Protein AF-A0A7V8WNQ9-F1 (afdb_monomer_lite)

Foldseek 3Di:
DDPVVLVVVLVVVLVVLVVLCVDPVSVVVLQVCCCVPPVDDDDSVRVSVVSVPDDPVNVVVVCCVPPVDDDDDDDDDDDDDPPPCVVNVD

Radius of gyration: 19.03 Å; chains: 1; bounding box: 35×30×47 Å

Structure (mmCIF, N/CA/C/O backbone):
data_AF-A0A7V8WNQ9-F1
#
_entry.id   AF-A0A7V8WNQ9-F1
#
loop_
_atom_site.group_PDB
_atom_site.id
_atom_site.type_symbol
_atom_site.label_atom_id
_atom_site.label_alt_id
_atom_site.label_comp_id
_atom_site.label_asym_id
_atom_site.label_entity_id
_atom_site.label_seq_id
_atom_site.pdbx_PDB_ins_code
_atom_site.Cartn_x
_atom_site.Cartn_y
_atom_site.Cartn_z
_atom_site.occupancy
_atom_site.B_iso_or_equiv
_atom_site.auth_seq_id
_atom_site.auth_comp_id
_atom_site.auth_asym_id
_atom_site.auth_atom_id
_atom_site.pdbx_PDB_model_num
ATOM 1 N N . VAL A 1 1 ? 13.968 -6.934 1.366 1.00 87.12 1 VAL A N 1
ATOM 2 C CA . VAL A 1 1 ? 13.135 -6.536 2.518 1.00 87.12 1 VAL A CA 1
ATOM 3 C C . VAL A 1 1 ? 13.727 -7.144 3.772 1.00 87.12 1 VAL A C 1
ATOM 5 O O . VAL A 1 1 ? 13.913 -8.356 3.828 1.00 87.12 1 VAL A O 1
ATOM 8 N N . THR A 1 2 ? 14.085 -6.294 4.722 1.00 96.06 2 THR A N 1
ATOM 9 C CA . THR A 1 2 ? 14.581 -6.632 6.060 1.00 96.06 2 THR A CA 1
ATOM 10 C C . THR A 1 2 ? 13.469 -6.465 7.093 1.00 96.06 2 THR A C 1
ATOM 12 O O . THR A 1 2 ? 12.493 -5.759 6.846 1.00 96.06 2 THR A O 1
ATOM 15 N N . GLU A 1 3 ? 13.627 -7.064 8.274 1.00 94.44 3 GLU A N 1
ATOM 16 C CA . GLU A 1 3 ? 12.651 -6.916 9.365 1.00 94.44 3 GLU A CA 1
ATOM 17 C C . GLU A 1 3 ? 12.470 -5.448 9.779 1.00 94.44 3 GLU A C 1
ATOM 19 O O . GLU A 1 3 ? 11.356 -4.956 9.927 1.00 94.44 3 GLU A O 1
ATOM 24 N N . ALA A 1 4 ? 13.572 -4.698 9.845 1.00 97.00 4 ALA A N 1
ATOM 25 C CA . ALA A 1 4 ? 13.531 -3.274 10.152 1.00 97.00 4 ALA A CA 1
ATOM 26 C C . ALA A 1 4 ? 12.783 -2.454 9.083 1.00 97.00 4 ALA A C 1
ATOM 28 O O . ALA A 1 4 ? 12.173 -1.438 9.406 1.00 97.00 4 ALA A O 1
ATOM 29 N N . GLU A 1 5 ? 12.840 -2.850 7.807 1.00 96.56 5 GLU A N 1
ATOM 30 C CA . GLU A 1 5 ? 12.045 -2.220 6.745 1.00 96.56 5 GLU A CA 1
ATOM 31 C C . GLU A 1 5 ? 10.555 -2.537 6.882 1.00 96.56 5 GLU A C 1
ATOM 33 O O . GLU A 1 5 ? 9.741 -1.632 6.701 1.00 96.56 5 GLU A O 1
ATOM 38 N N . LEU A 1 6 ? 10.201 -3.779 7.235 1.00 95.75 6 LEU A N 1
ATOM 39 C CA . LEU A 1 6 ? 8.812 -4.180 7.470 1.00 95.75 6 LEU A CA 1
ATOM 40 C C . LEU A 1 6 ? 8.198 -3.391 8.632 1.00 95.75 6 LEU A C 1
ATOM 42 O O . LEU A 1 6 ? 7.138 -2.789 8.467 1.00 95.75 6 LEU A O 1
ATOM 46 N N . GLU A 1 7 ? 8.891 -3.308 9.765 1.00 96.19 7 GLU A N 1
ATOM 47 C CA . GLU A 1 7 ? 8.403 -2.566 10.932 1.00 96.19 7 GLU A CA 1
ATOM 48 C C . GLU A 1 7 ? 8.260 -1.064 10.653 1.00 96.19 7 GLU A C 1
ATOM 50 O O . GLU A 1 7 ? 7.254 -0.446 11.013 1.00 96.19 7 GLU A O 1
ATOM 55 N N . ARG A 1 8 ? 9.204 -0.462 9.914 1.00 97.06 8 ARG A N 1
ATOM 56 C CA . ARG A 1 8 ? 9.057 0.934 9.468 1.00 97.06 8 ARG A CA 1
ATOM 57 C C . ARG A 1 8 ? 7.850 1.126 8.552 1.00 97.06 8 ARG A C 1
ATOM 59 O O . ARG A 1 8 ? 7.136 2.117 8.700 1.00 97.06 8 ARG A O 1
ATOM 66 N N . ALA A 1 9 ? 7.610 0.204 7.621 1.00 96.25 9 ALA A N 1
ATOM 67 C CA . ALA A 1 9 ? 6.467 0.276 6.716 1.00 96.25 9 ALA A CA 1
ATOM 68 C C . ALA A 1 9 ? 5.133 0.157 7.472 1.00 96.25 9 ALA A C 1
ATOM 70 O O . ALA A 1 9 ? 4.235 0.968 7.242 1.00 96.25 9 ALA A O 1
ATOM 71 N N . LYS A 1 10 ? 5.019 -0.780 8.425 1.00 95.69 10 LYS A N 1
ATOM 72 C CA . LYS A 1 10 ? 3.843 -0.904 9.306 1.00 95.69 10 LYS A CA 1
ATOM 73 C C . LYS A 1 10 ? 3.590 0.385 10.091 1.00 95.69 10 LYS A C 1
ATOM 75 O O . LYS A 1 10 ? 2.472 0.901 10.087 1.00 95.69 10 LYS A O 1
ATOM 80 N N . GLY A 1 11 ? 4.638 0.960 10.686 1.00 96.19 11 GLY A N 1
ATOM 81 C CA . GLY A 1 11 ? 4.554 2.236 11.401 1.00 96.19 11 GLY A CA 1
ATOM 82 C C . GLY A 1 11 ? 4.071 3.388 10.514 1.00 96.19 11 GLY A C 1
ATOM 83 O O . GLY A 1 11 ? 3.185 4.148 10.911 1.00 96.19 11 GLY A O 1
ATOM 84 N N . HIS A 1 12 ? 4.595 3.486 9.289 1.00 96.38 12 HIS A N 1
ATOM 85 C CA . HIS A 1 12 ? 4.160 4.483 8.310 1.00 96.38 12 HIS A CA 1
ATOM 86 C C . HIS A 1 12 ? 2.675 4.334 7.948 1.00 96.38 12 HIS A C 1
ATOM 88 O O . HIS A 1 12 ? 1.937 5.320 7.984 1.00 96.38 12 HIS A O 1
ATOM 94 N N . LEU A 1 13 ? 2.219 3.111 7.653 1.00 95.12 13 LEU A N 1
ATOM 95 C CA . LEU A 1 13 ? 0.821 2.830 7.309 1.00 95.12 13 LEU A CA 1
ATOM 96 C C . LEU A 1 13 ? -0.130 3.196 8.451 1.00 95.12 13 LEU A C 1
ATOM 98 O O . LEU A 1 13 ? -1.148 3.850 8.221 1.00 95.12 13 LEU A O 1
ATOM 102 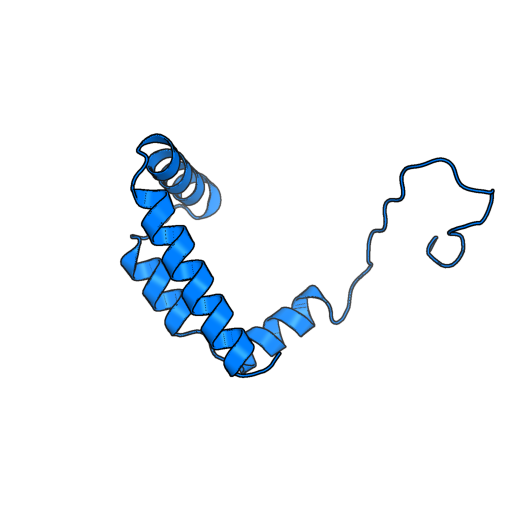N N . ARG A 1 14 ? 0.225 2.838 9.691 1.00 95.06 14 ARG A N 1
ATOM 103 C CA . ARG A 1 14 ? -0.550 3.202 10.882 1.00 95.06 14 ARG A CA 1
ATOM 104 C C . ARG A 1 14 ? -0.650 4.717 11.045 1.00 95.06 14 ARG A C 1
ATOM 106 O O . ARG A 1 14 ? -1.750 5.232 11.233 1.00 95.06 14 ARG A O 1
ATOM 113 N N . GLY A 1 15 ? 0.477 5.423 10.961 1.00 94.62 15 GLY A N 1
ATOM 114 C CA . GLY A 1 15 ? 0.514 6.879 11.093 1.00 94.62 15 GLY A CA 1
ATOM 115 C C . GLY A 1 15 ? -0.330 7.571 10.024 1.00 94.62 15 GLY A C 1
ATOM 116 O O . GLY A 1 15 ? -1.200 8.375 10.351 1.00 94.62 15 GLY A O 1
ATOM 117 N N . SER A 1 16 ? -0.136 7.198 8.757 1.00 93.06 16 SER A N 1
ATOM 118 C CA . SER A 1 16 ? -0.900 7.745 7.632 1.00 93.06 16 SER A CA 1
ATOM 119 C C . SER A 1 16 ? -2.406 7.514 7.793 1.00 93.06 16 SER A C 1
ATOM 121 O O . SER A 1 16 ? -3.193 8.447 7.629 1.00 93.06 16 SER A O 1
ATOM 123 N N . LEU A 1 17 ? -2.816 6.302 8.187 1.00 92.38 17 LEU A N 1
ATOM 124 C CA . LEU A 1 17 ? -4.228 5.967 8.345 1.00 92.38 17 LEU A CA 1
ATOM 125 C C . LEU A 1 17 ? -4.897 6.771 9.465 1.00 92.38 17 LEU A C 1
ATOM 127 O O . LEU A 1 17 ? -6.006 7.266 9.269 1.00 92.38 17 LEU A O 1
ATOM 131 N N . VAL A 1 18 ? -4.235 6.916 10.616 1.00 92.88 18 VAL A N 1
ATOM 132 C CA . VAL A 1 18 ? -4.775 7.683 11.749 1.00 92.88 18 VAL A CA 1
ATOM 133 C C . VAL A 1 18 ? -4.882 9.166 11.400 1.00 92.88 18 VAL A C 1
ATOM 135 O O . VAL A 1 18 ? -5.949 9.742 11.584 1.00 92.88 18 VAL A O 1
ATOM 138 N N . LEU A 1 19 ? -3.832 9.760 10.827 1.00 92.19 19 LEU A N 1
ATOM 139 C CA . LEU A 1 19 ? -3.832 11.177 10.442 1.00 92.19 19 LEU A CA 1
ATOM 140 C C . LEU A 1 19 ? -4.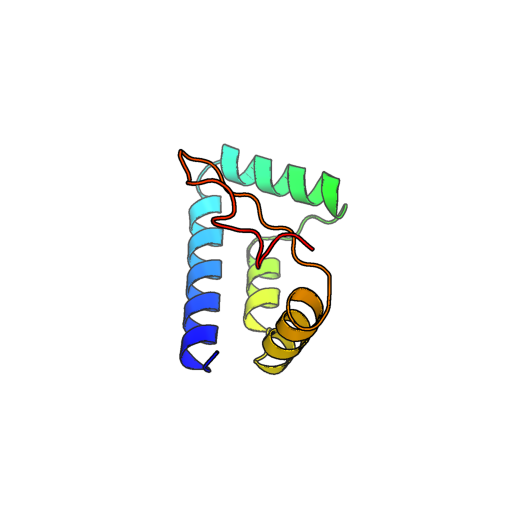892 11.478 9.371 1.00 92.19 19 LEU A C 1
ATOM 142 O O . LEU A 1 19 ? -5.609 12.470 9.456 1.00 92.19 19 LEU A O 1
ATOM 146 N N . SER A 1 20 ? -5.075 10.582 8.394 1.00 88.25 20 SER A N 1
ATOM 147 C CA . SER A 1 20 ? -6.124 10.735 7.372 1.00 88.25 20 SER A CA 1
ATOM 148 C C . SER A 1 20 ? -7.548 10.690 7.939 1.00 88.25 20 SER A C 1
ATOM 150 O O . SER A 1 20 ? -8.498 11.099 7.271 1.00 88.25 20 SER A O 1
ATOM 152 N N . ALA A 1 21 ? -7.721 10.181 9.162 1.00 89.06 21 ALA A N 1
ATOM 153 C CA . ALA A 1 21 ? -9.017 10.082 9.813 1.00 89.06 21 ALA A CA 1
ATOM 154 C C . ALA A 1 21 ? -9.429 11.367 10.555 1.00 89.06 21 ALA A C 1
ATOM 156 O O . ALA A 1 21 ? -10.501 11.371 11.154 1.00 89.06 21 ALA A O 1
ATOM 157 N N . GLU A 1 22 ? -8.634 12.438 10.520 1.00 91.06 22 GLU A N 1
ATOM 158 C CA . GLU A 1 22 ? -8.974 13.729 11.138 1.00 91.06 22 GLU A CA 1
ATOM 159 C C . GLU A 1 22 ? -9.887 14.579 10.243 1.00 91.06 22 GLU A C 1
ATOM 161 O O . GLU A 1 22 ? -10.794 15.255 10.728 1.00 91.06 22 GLU A O 1
ATOM 166 N N . ASP A 1 23 ? -9.700 14.491 8.924 1.00 93.00 23 ASP A N 1
ATOM 167 C CA . ASP A 1 23 ? -10.501 15.211 7.938 1.00 93.00 23 ASP A CA 1
ATOM 168 C C . ASP A 1 23 ? -11.779 14.439 7.559 1.00 93.00 23 ASP A C 1
ATOM 170 O O . ASP A 1 23 ? -11.750 13.269 7.164 1.00 93.00 23 ASP A O 1
ATOM 174 N N . ALA A 1 24 ? -12.933 15.105 7.633 1.00 92.88 24 ALA A N 1
ATOM 175 C CA . ALA A 1 24 ? -14.230 14.497 7.340 1.00 92.88 24 ALA A CA 1
ATOM 176 C C . ALA A 1 24 ? -14.357 14.034 5.877 1.00 92.88 24 ALA A C 1
ATOM 178 O O . ALA A 1 24 ? -14.965 12.990 5.619 1.00 92.88 24 ALA A O 1
ATOM 179 N N . GLY A 1 25 ? -13.759 14.765 4.930 1.00 95.31 25 GLY A N 1
ATOM 180 C CA . GLY A 1 25 ? -13.754 14.390 3.515 1.00 95.31 25 GLY A CA 1
ATOM 181 C C . GLY A 1 25 ? -12.977 13.095 3.272 1.00 95.31 25 GLY A C 1
ATOM 182 O O . GLY A 1 25 ? -13.487 12.159 2.652 1.00 95.31 25 GLY A O 1
ATOM 183 N N . SER A 1 26 ? -11.780 13.003 3.842 1.00 93.12 26 SER A N 1
ATOM 184 C CA . SER A 1 26 ? -10.903 11.829 3.796 1.00 93.12 26 SER A CA 1
ATOM 185 C C . SER A 1 26 ? -11.558 10.604 4.436 1.00 93.12 26 SER A C 1
ATOM 187 O O . SER A 1 26 ? -11.549 9.510 3.860 1.00 93.12 26 SER A O 1
ATOM 189 N N . ARG A 1 27 ? -12.234 10.787 5.579 1.00 93.19 27 ARG A N 1
ATOM 190 C CA . ARG A 1 27 ? -13.035 9.729 6.213 1.00 93.19 27 ARG A CA 1
ATOM 191 C C . ARG A 1 27 ? -14.147 9.229 5.293 1.00 93.19 27 ARG A C 1
ATOM 193 O O . ARG A 1 27 ? -14.252 8.021 5.094 1.00 93.19 2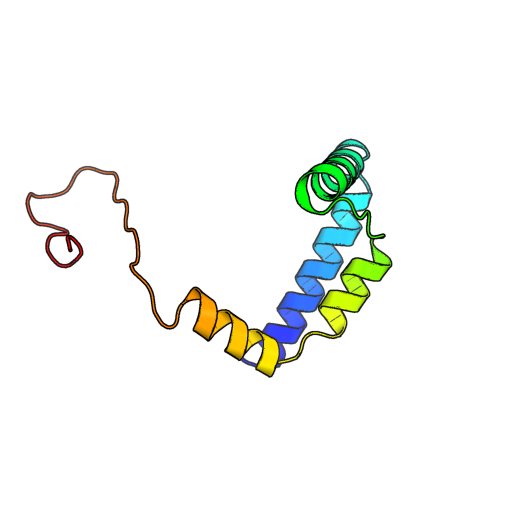7 ARG A O 1
ATOM 200 N N . MET A 1 28 ? -14.951 10.129 4.726 1.00 94.94 28 MET A N 1
ATOM 201 C CA . MET A 1 28 ? -16.060 9.760 3.839 1.00 94.94 28 MET A CA 1
ATOM 202 C C . MET A 1 28 ? -15.580 9.065 2.567 1.00 94.94 28 MET A C 1
ATOM 204 O O . MET A 1 28 ? -16.165 8.058 2.170 1.00 94.94 28 MET A O 1
ATOM 208 N N . ASN A 1 29 ? -14.488 9.542 1.961 1.00 95.06 29 ASN A N 1
ATOM 209 C CA . ASN A 1 29 ? -13.899 8.907 0.783 1.00 95.06 29 ASN A CA 1
ATOM 210 C C . ASN A 1 29 ? -13.507 7.454 1.078 1.00 95.06 29 ASN A C 1
ATOM 212 O O . ASN A 1 29 ? -13.834 6.551 0.309 1.00 95.06 29 ASN A O 1
ATOM 216 N N . ARG A 1 30 ? -12.874 7.215 2.231 1.00 93.25 30 ARG A N 1
ATOM 217 C CA . ARG A 1 30 ? -12.494 5.870 2.667 1.00 93.25 30 ARG A CA 1
ATOM 218 C C . ARG A 1 30 ? -13.708 4.963 2.881 1.00 93.25 30 ARG A C 1
ATOM 220 O O . ARG A 1 30 ? -13.688 3.837 2.393 1.00 93.25 30 ARG A O 1
ATOM 227 N N . LEU A 1 31 ? -14.747 5.436 3.573 1.00 94.75 31 LEU A N 1
ATOM 228 C CA . LEU A 1 31 ? -15.976 4.662 3.801 1.00 94.75 31 LEU A CA 1
ATOM 229 C C . LEU A 1 31 ? -16.665 4.304 2.478 1.00 94.75 31 LEU A C 1
ATOM 231 O O . LEU A 1 31 ? -17.011 3.147 2.255 1.00 94.75 31 LEU A O 1
ATOM 235 N N . ALA A 1 32 ? -16.800 5.280 1.577 1.00 96.81 32 ALA A N 1
ATOM 236 C CA . ALA A 1 32 ? -17.402 5.074 0.266 1.00 96.81 32 ALA A CA 1
ATOM 237 C C . ALA A 1 32 ? -16.608 4.064 -0.573 1.00 96.81 32 ALA A C 1
ATOM 239 O O . ALA A 1 32 ? -17.196 3.151 -1.145 1.00 96.81 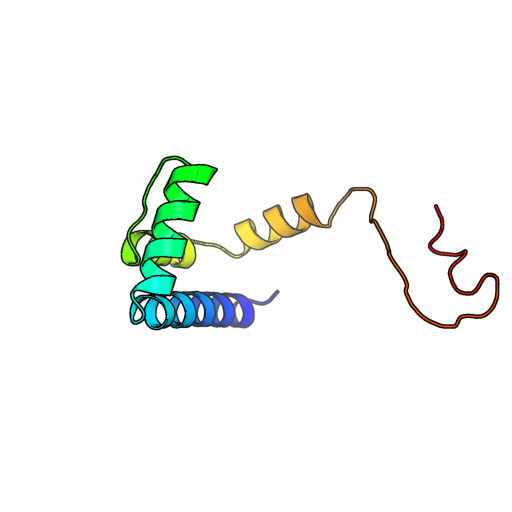32 ALA A O 1
ATOM 240 N N . ARG A 1 33 ? -15.272 4.179 -0.616 1.00 95.50 33 ARG A N 1
ATOM 241 C CA . ARG A 1 33 ? -14.419 3.218 -1.333 1.00 95.50 33 ARG A CA 1
ATOM 242 C C . ARG A 1 33 ? -14.604 1.803 -0.812 1.00 95.50 33 ARG A C 1
ATOM 244 O O . ARG A 1 33 ? -14.846 0.917 -1.615 1.00 95.50 33 ARG A O 1
ATOM 251 N N . GLN A 1 34 ? -14.543 1.610 0.504 1.00 96.12 34 GLN A N 1
ATOM 252 C CA . GLN A 1 34 ? -14.729 0.293 1.115 1.00 96.12 34 GLN A CA 1
ATOM 253 C C . GLN A 1 34 ? -16.102 -0.302 0.770 1.00 96.12 34 GLN A C 1
ATOM 255 O O . GLN A 1 34 ? -16.187 -1.425 0.277 1.00 96.12 34 GLN A O 1
ATOM 260 N N . GLN A 1 35 ? -17.170 0.491 0.887 1.00 96.69 35 GLN A N 1
ATOM 261 C CA . GLN A 1 35 ? -18.510 0.046 0.504 1.00 96.69 35 GLN A CA 1
ATOM 262 C C . GLN A 1 35 ? -18.608 -0.351 -0.978 1.00 96.69 35 GLN A C 1
ATOM 264 O O . GLN A 1 35 ? -19.284 -1.324 -1.303 1.00 96.69 35 GLN A O 1
ATOM 269 N N . LEU A 1 36 ? -17.956 0.394 -1.874 1.00 97.75 36 LEU A N 1
ATOM 270 C CA . LEU A 1 36 ? -18.034 0.162 -3.319 1.00 97.75 36 LEU A CA 1
ATOM 271 C C . LEU A 1 36 ? -17.133 -0.978 -3.807 1.00 97.75 36 LEU A C 1
ATOM 273 O O . LEU A 1 36 ? -17.481 -1.630 -4.786 1.00 97.75 36 LEU A O 1
ATOM 277 N N . THR A 1 37 ? -15.981 -1.214 -3.173 1.00 96.81 37 THR A N 1
ATOM 278 C CA . THR A 1 37 ? -15.010 -2.212 -3.649 1.00 96.81 37 THR A CA 1
ATOM 279 C C . THR A 1 37 ? -15.128 -3.556 -2.947 1.00 96.81 37 THR A C 1
ATOM 281 O O . THR A 1 37 ? -14.922 -4.581 -3.587 1.00 96.81 37 THR A O 1
ATOM 284 N N . THR A 1 38 ? -15.411 -3.567 -1.642 1.00 94.56 38 THR A N 1
ATOM 285 C CA . THR A 1 38 ? -15.454 -4.800 -0.835 1.00 94.56 38 THR A CA 1
ATOM 286 C C . THR A 1 38 ? -16.826 -5.064 -0.224 1.00 94.56 38 THR A C 1
ATOM 288 O O . THR A 1 38 ? -17.117 -6.204 0.119 1.00 94.56 38 THR A O 1
ATOM 291 N N . GLY A 1 39 ? -17.670 -4.035 -0.083 1.00 95.44 39 GLY A N 1
ATOM 292 C CA . GLY A 1 39 ? -18.964 -4.137 0.601 1.00 95.44 39 GLY A CA 1
ATOM 293 C C . GLY A 1 39 ? -18.855 -4.256 2.125 1.00 95.44 39 GLY A C 1
ATOM 294 O O . GLY A 1 39 ? -19.872 -4.381 2.800 1.00 95.44 39 GLY A O 1
ATOM 295 N N . GLU A 1 40 ? -17.638 -4.193 2.666 1.00 95.44 40 GLU A N 1
ATOM 296 C CA . GLU A 1 40 ? -17.329 -4.300 4.091 1.00 95.44 40 GLU A CA 1
ATOM 297 C C . GLU A 1 40 ? -16.634 -3.019 4.546 1.00 95.44 40 GLU A C 1
ATOM 299 O O . GLU A 1 4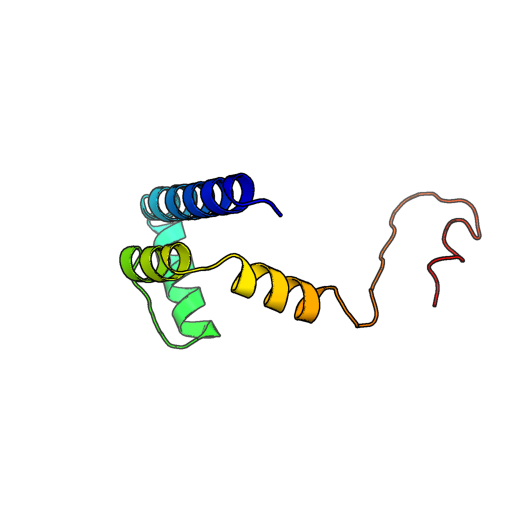0 ? -15.646 -2.603 3.939 1.00 95.44 40 GLU A O 1
ATOM 304 N N . ILE A 1 41 ? -17.136 -2.411 5.623 1.00 95.94 41 ILE A N 1
ATOM 305 C CA . ILE A 1 41 ? -16.545 -1.216 6.227 1.00 95.94 41 ILE A CA 1
ATOM 306 C C . ILE A 1 41 ? -15.761 -1.622 7.473 1.00 95.94 41 ILE A C 1
ATOM 308 O O . ILE A 1 41 ? -16.342 -1.933 8.509 1.00 95.94 41 ILE A O 1
ATOM 312 N N . LEU A 1 42 ? -14.439 -1.545 7.377 1.00 94.94 42 LEU A N 1
ATOM 313 C CA . LEU A 1 42 ? -13.504 -1.742 8.472 1.00 94.94 42 LEU A CA 1
ATOM 314 C C . LEU A 1 42 ? -13.211 -0.420 9.189 1.00 94.94 42 LEU A C 1
ATOM 316 O O . LEU A 1 42 ? -12.918 0.621 8.580 1.00 94.94 42 LEU A O 1
ATOM 320 N N . SER A 1 43 ? -13.214 -0.479 10.514 1.00 93.75 43 SER A N 1
ATOM 321 C CA . SER A 1 43 ? -12.718 0.585 11.376 1.00 93.75 43 SER A CA 1
ATOM 322 C C . SER A 1 43 ? -11.211 0.802 11.193 1.00 93.75 43 SER A C 1
ATOM 324 O O . SER A 1 43 ? -10.473 -0.048 10.695 1.00 93.75 43 SER A O 1
ATOM 326 N N . VAL A 1 44 ? -10.720 1.968 11.632 1.00 93.38 44 VAL A N 1
ATOM 327 C CA . VAL A 1 44 ? -9.273 2.262 11.650 1.00 93.38 44 VAL A CA 1
ATOM 328 C C . VAL A 1 44 ? -8.509 1.184 12.422 1.00 93.38 44 VAL A C 1
ATOM 330 O O . VAL A 1 44 ? -7.484 0.708 11.945 1.00 93.38 44 VAL A O 1
ATOM 333 N N . SER A 1 45 ? -9.025 0.779 13.584 1.00 94.38 45 SER A N 1
ATOM 334 C CA . SER A 1 45 ? -8.381 -0.205 14.453 1.00 94.38 45 SER A CA 1
ATOM 335 C C . SER A 1 45 ? -8.282 -1.577 13.793 1.00 94.38 45 SER A C 1
ATOM 337 O O . SER A 1 45 ? -7.215 -2.177 13.825 1.00 94.38 45 SER A O 1
ATOM 339 N N . GLU A 1 46 ? -9.344 -2.050 13.137 1.00 95.94 46 GLU A N 1
ATOM 340 C CA . GLU A 1 46 ? -9.330 -3.344 12.437 1.00 95.94 46 GLU A CA 1
ATOM 341 C C . GLU A 1 46 ? -8.313 -3.372 11.295 1.00 95.94 46 GLU A C 1
ATOM 343 O O . GLU A 1 46 ? -7.604 -4.363 11.115 1.00 95.94 46 GLU A O 1
ATOM 348 N N . ILE A 1 47 ? -8.202 -2.274 10.542 1.00 94.69 47 ILE A N 1
ATOM 349 C CA . ILE A 1 47 ? -7.194 -2.149 9.485 1.00 94.69 47 ILE A CA 1
ATOM 350 C C . ILE A 1 47 ? -5.781 -2.184 10.088 1.00 94.69 47 ILE A C 1
ATOM 352 O O . ILE A 1 47 ? -4.920 -2.890 9.567 1.00 94.69 47 ILE A O 1
ATOM 356 N N . ILE A 1 48 ? -5.540 -1.472 11.196 1.00 95.25 48 ILE A N 1
ATOM 357 C CA . ILE A 1 48 ? -4.240 -1.487 11.889 1.00 95.25 48 ILE A CA 1
ATOM 358 C C . ILE A 1 48 ? -3.898 -2.902 12.362 1.00 95.25 48 ILE A C 1
ATOM 360 O O . ILE A 1 48 ? -2.811 -3.385 12.066 1.00 95.25 48 ILE A O 1
ATOM 364 N N . THR A 1 49 ? -4.830 -3.604 13.010 1.00 96.69 49 THR A N 1
ATOM 365 C CA . THR A 1 49 ? -4.613 -4.985 13.466 1.00 96.69 49 THR A CA 1
ATOM 366 C C . THR A 1 49 ? -4.261 -5.921 12.310 1.00 96.69 49 THR A C 1
ATOM 368 O O . THR A 1 49 ? -3.378 -6.766 12.452 1.00 96.69 49 THR A O 1
ATOM 371 N N . LYS A 1 50 ? -4.902 -5.755 11.146 1.00 95.44 50 LYS A N 1
ATOM 372 C CA . LYS A 1 50 ? -4.565 -6.524 9.940 1.00 95.44 50 LYS A CA 1
ATOM 373 C C . LYS A 1 50 ? -3.139 -6.238 9.455 1.00 95.44 50 LYS A C 1
ATOM 375 O O . LYS A 1 50 ? -2.460 -7.178 9.057 1.00 95.44 50 LYS A O 1
ATOM 380 N N . PHE A 1 51 ? -2.673 -4.986 9.497 1.00 94.56 51 PHE A N 1
ATOM 381 C CA . PHE A 1 51 ? -1.291 -4.648 9.132 1.00 94.56 51 PHE A CA 1
ATOM 382 C C . PHE A 1 51 ? -0.264 -5.171 10.140 1.00 94.56 51 PHE A C 1
ATOM 384 O O . PHE A 1 51 ? 0.773 -5.695 9.732 1.00 94.56 51 PHE A O 1
ATOM 391 N N . ASP A 1 52 ? -0.552 -5.067 11.437 1.00 94.75 52 ASP A N 1
ATOM 392 C CA . ASP A 1 52 ? 0.354 -5.520 12.497 1.00 94.75 52 ASP A CA 1
ATOM 393 C C . ASP A 1 52 ? 0.597 -7.035 12.419 1.00 94.75 52 ASP A C 1
ATOM 395 O O . ASP A 1 52 ? 1.723 -7.493 12.629 1.00 94.75 52 ASP A O 1
ATOM 399 N N . ALA A 1 53 ? -0.429 -7.797 12.025 1.00 96.62 53 ALA A N 1
ATOM 400 C CA . ALA A 1 53 ? -0.370 -9.247 11.851 1.00 96.62 53 ALA A CA 1
ATOM 401 C C . ALA A 1 53 ? 0.456 -9.717 10.637 1.00 96.62 53 ALA A C 1
ATOM 403 O O . ALA A 1 53 ? 0.721 -10.914 10.523 1.00 96.62 53 ALA A O 1
ATOM 404 N N . LEU A 1 54 ? 0.860 -8.819 9.727 1.00 96.25 54 LEU A N 1
ATOM 405 C CA . LEU A 1 54 ? 1.627 -9.202 8.539 1.00 96.25 54 LEU A CA 1
ATOM 406 C C . LEU A 1 54 ? 3.022 -9.708 8.906 1.00 96.25 54 LEU A C 1
ATOM 408 O O . LEU A 1 54 ? 3.753 -9.080 9.679 1.00 96.25 54 LEU A O 1
ATOM 412 N N . THR A 1 55 ? 3.419 -10.807 8.273 1.00 96.69 55 THR A N 1
ATOM 413 C CA . THR A 1 55 ? 4.730 -11.431 8.460 1.00 96.69 55 THR A CA 1
ATOM 414 C C . THR A 1 55 ? 5.647 -11.191 7.264 1.00 96.69 55 THR A C 1
ATOM 416 O O . THR A 1 55 ? 5.199 -10.857 6.167 1.00 96.69 55 THR A O 1
ATOM 419 N N . MET A 1 56 ? 6.952 -11.418 7.437 1.00 96.81 56 MET A N 1
ATOM 420 C CA . MET A 1 56 ? 7.902 -11.359 6.322 1.00 96.81 56 MET A CA 1
ATOM 421 C C . MET A 1 56 ? 7.568 -12.367 5.209 1.00 96.81 56 MET A C 1
ATOM 423 O O . MET A 1 56 ? 7.810 -12.094 4.032 1.00 96.81 56 MET A O 1
ATOM 427 N N . ASP A 1 57 ? 6.992 -13.517 5.558 1.00 97.25 57 ASP A N 1
ATOM 428 C CA . ASP A 1 57 ? 6.609 -14.533 4.579 1.00 97.25 57 ASP A CA 1
ATOM 429 C C . ASP A 1 57 ? 5.407 -14.094 3.740 1.00 97.25 57 ASP A C 1
ATOM 431 O O . ASP A 1 57 ? 5.400 -14.332 2.531 1.00 97.25 57 ASP A O 1
ATOM 435 N N . ASP A 1 58 ? 4.458 -13.352 4.322 1.00 96.81 58 ASP A N 1
ATOM 436 C CA . ASP A 1 58 ? 3.381 -12.709 3.559 1.00 96.81 58 ASP A CA 1
ATOM 437 C C . ASP A 1 58 ? 3.935 -11.741 2.517 1.00 96.81 58 ASP A C 1
ATOM 439 O O . ASP A 1 58 ? 3.513 -11.766 1.358 1.00 96.81 58 ASP A O 1
ATOM 443 N N . ILE A 1 59 ? 4.922 -10.927 2.906 1.00 95.75 59 ILE A N 1
ATOM 444 C CA . ILE A 1 59 ? 5.559 -9.971 1.997 1.00 95.75 59 ILE A CA 1
ATOM 445 C C . ILE A 1 59 ? 6.272 -10.699 0.860 1.00 95.75 59 ILE A C 1
ATOM 447 O O . ILE A 1 59 ? 6.100 -10.337 -0.303 1.00 95.75 59 ILE A O 1
ATOM 451 N N . ARG A 1 60 ? 7.052 -11.743 1.167 1.00 94.94 60 ARG A N 1
ATOM 452 C CA . ARG A 1 60 ? 7.761 -12.533 0.147 1.00 94.94 60 ARG A CA 1
ATOM 453 C C . ARG A 1 60 ? 6.796 -13.218 -0.813 1.00 94.94 60 ARG A C 1
ATOM 455 O O . ARG A 1 60 ? 7.047 -13.213 -2.017 1.00 94.94 60 ARG A O 1
ATOM 462 N N . ARG A 1 61 ? 5.707 -13.785 -0.291 1.00 95.69 61 ARG A N 1
ATOM 463 C CA . ARG A 1 61 ? 4.668 -14.442 -1.089 1.00 95.69 61 ARG A CA 1
ATOM 464 C C . ARG A 1 61 ? 4.036 -13.456 -2.066 1.00 95.69 61 ARG A C 1
ATOM 466 O O . ARG A 1 61 ? 4.101 -13.684 -3.266 1.00 95.69 61 ARG A O 1
ATOM 473 N N . VAL A 1 62 ? 3.527 -12.325 -1.575 1.00 95.00 62 VAL A N 1
ATOM 474 C CA . VAL A 1 62 ? 2.894 -11.310 -2.433 1.00 95.00 62 VAL A CA 1
ATOM 475 C C . VAL A 1 62 ? 3.894 -10.707 -3.420 1.00 95.00 62 VAL A C 1
ATOM 477 O O . VAL A 1 62 ? 3.557 -10.513 -4.582 1.00 95.00 62 VAL A O 1
ATOM 480 N N . ALA A 1 63 ? 5.138 -10.453 -3.005 1.00 94.12 63 ALA A N 1
ATOM 481 C CA . ALA A 1 63 ? 6.172 -9.960 -3.913 1.00 94.12 63 ALA A CA 1
ATOM 482 C C . ALA A 1 63 ? 6.433 -10.943 -5.062 1.00 94.12 63 ALA A C 1
ATOM 484 O O . ALA A 1 63 ? 6.569 -10.519 -6.205 1.00 94.12 63 ALA A O 1
ATOM 485 N N . LYS A 1 64 ? 6.458 -12.251 -4.787 1.00 93.50 64 LYS A N 1
ATOM 486 C CA . LYS A 1 64 ? 6.574 -13.273 -5.830 1.00 93.50 64 LYS A CA 1
ATOM 487 C C . LYS A 1 64 ? 5.338 -13.312 -6.732 1.00 93.50 64 LYS A C 1
ATOM 489 O O . LYS A 1 64 ? 5.501 -13.412 -7.940 1.00 93.50 64 LYS A O 1
ATOM 494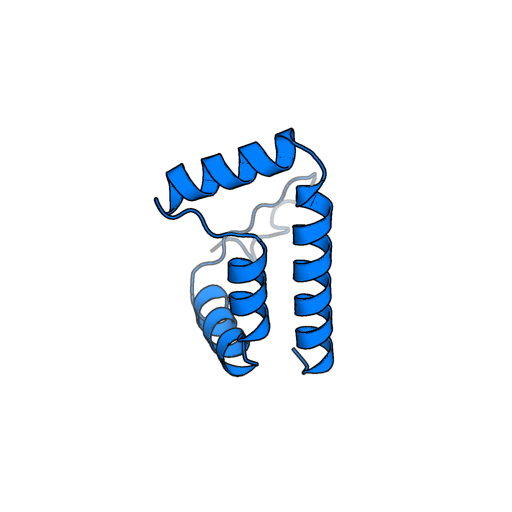 N N . ASP A 1 65 ? 4.138 -13.198 -6.175 1.00 91.94 65 ASP A N 1
ATOM 495 C CA . ASP A 1 65 ? 2.894 -13.246 -6.955 1.00 91.94 65 ASP A CA 1
ATOM 496 C C . ASP A 1 65 ? 2.751 -12.026 -7.883 1.00 91.94 65 ASP A C 1
ATOM 498 O O . ASP A 1 65 ? 2.313 -12.157 -9.022 1.00 91.94 65 ASP A O 1
ATOM 502 N N . VAL A 1 66 ? 3.151 -10.840 -7.413 1.00 91.50 66 VAL A N 1
ATOM 503 C CA . VAL A 1 66 ? 3.016 -9.574 -8.153 1.00 91.50 66 VAL A CA 1
ATOM 504 C C . VAL A 1 66 ? 4.199 -9.318 -9.091 1.00 91.50 66 VAL A C 1
ATOM 506 O O . VAL A 1 66 ? 4.007 -8.766 -10.171 1.00 91.50 66 VAL A O 1
ATOM 509 N N . LEU A 1 67 ? 5.423 -9.688 -8.693 1.00 90.88 67 LEU A N 1
ATOM 510 C CA . LEU A 1 67 ? 6.660 -9.345 -9.416 1.00 90.88 67 LEU A CA 1
ATOM 511 C C . LEU A 1 67 ? 7.401 -10.557 -9.997 1.00 90.88 67 LEU A C 1
ATOM 513 O O . LEU A 1 67 ? 8.309 -10.384 -10.803 1.00 90.88 67 LEU A O 1
ATOM 517 N N . GLY A 1 68 ? 7.094 -11.775 -9.552 1.00 82.62 68 GLY A N 1
ATOM 518 C CA . GLY A 1 68 ? 7.911 -12.959 -9.833 1.00 82.62 68 GLY A CA 1
ATOM 519 C C . GLY A 1 68 ? 7.671 -13.593 -11.200 1.00 82.62 68 GLY A C 1
ATOM 520 O O . GLY A 1 68 ? 8.541 -14.313 -11.686 1.00 82.62 68 GLY A O 1
ATOM 521 N N . SER A 1 69 ? 6.521 -13.343 -11.827 1.00 74.88 69 SER A N 1
ATOM 522 C CA . SER A 1 69 ? 6.194 -13.903 -13.141 1.00 74.88 69 SER A CA 1
ATOM 523 C C . SER A 1 69 ? 4.962 -13.229 -13.744 1.00 74.88 69 SER A C 1
ATOM 525 O O . SER A 1 69 ? 3.866 -13.355 -13.206 1.00 74.88 69 SER A O 1
ATOM 527 N N . GLY A 1 70 ? 5.135 -12.547 -14.876 1.00 76.94 70 GLY A N 1
ATOM 528 C CA . GLY A 1 70 ? 4.062 -11.912 -15.640 1.00 76.94 70 GLY A CA 1
ATOM 529 C C . GLY A 1 70 ? 4.622 -10.940 -16.685 1.00 76.94 70 GLY A C 1
ATOM 530 O O . GLY A 1 70 ? 5.783 -10.539 -16.572 1.00 76.94 70 GLY A O 1
ATOM 531 N N . PRO A 1 71 ? 3.848 -10.576 -17.721 1.00 80.00 71 PRO A N 1
ATOM 532 C CA . PRO A 1 71 ? 4.253 -9.525 -18.644 1.00 80.00 71 PRO A CA 1
ATOM 533 C C . PRO A 1 71 ? 4.312 -8.184 -17.904 1.00 80.00 71 PRO A C 1
ATOM 535 O O . PRO A 1 71 ? 3.392 -7.829 -17.167 1.00 80.00 71 PRO A O 1
ATOM 538 N N . PHE A 1 72 ? 5.385 -7.428 -18.121 1.00 83.62 72 PHE A N 1
ATOM 539 C CA . PHE A 1 72 ? 5.510 -6.065 -17.616 1.00 83.62 72 PHE A CA 1
ATOM 540 C C . PHE A 1 72 ? 5.152 -5.081 -18.727 1.00 83.62 72 PHE A C 1
ATOM 542 O O . PHE A 1 72 ? 5.660 -5.183 -19.840 1.00 83.62 72 PHE A O 1
ATOM 549 N N . GLY A 1 73 ? 4.280 -4.121 -18.420 1.00 84.56 73 GLY A N 1
ATOM 550 C CA . GLY A 1 73 ? 4.023 -2.979 -19.292 1.00 84.56 73 GLY A CA 1
ATOM 551 C C . GLY A 1 73 ? 5.004 -1.854 -18.982 1.00 84.56 73 GLY A C 1
ATOM 552 O O . GLY A 1 73 ? 5.176 -1.492 -17.818 1.00 84.56 73 GLY A O 1
ATOM 553 N N . ILE A 1 74 ? 5.633 -1.291 -20.011 1.00 85.81 74 ILE A N 1
ATOM 554 C CA . ILE A 1 74 ? 6.507 -0.122 -19.886 1.00 85.81 74 ILE A CA 1
ATOM 555 C C . ILE A 1 74 ? 5.957 0.978 -20.792 1.00 85.81 74 ILE A C 1
ATOM 557 O O . ILE A 1 74 ? 5.721 0.751 -21.974 1.00 85.81 74 ILE A O 1
ATOM 561 N N . THR A 1 75 ? 5.775 2.175 -20.232 1.00 88.00 75 THR A N 1
ATOM 562 C CA . THR A 1 75 ? 5.390 3.380 -20.978 1.00 88.00 75 THR A CA 1
ATOM 563 C C . THR A 1 75 ? 6.480 4.423 -20.810 1.00 88.00 75 THR A C 1
ATOM 565 O O . THR A 1 75 ? 6.868 4.740 -19.686 1.00 88.00 75 THR A O 1
ATOM 568 N N . VAL A 1 76 ? 6.957 4.976 -21.923 1.00 88.19 76 VAL A N 1
ATOM 569 C CA . VAL A 1 76 ? 8.012 5.992 -21.946 1.00 88.19 76 VAL A CA 1
ATOM 570 C C . VAL A 1 76 ? 7.478 7.242 -22.647 1.00 88.19 76 VAL A C 1
ATOM 572 O O . VAL A 1 76 ? 6.844 7.136 -23.693 1.00 88.19 76 VAL A O 1
ATOM 575 N N . ILE A 1 77 ? 7.698 8.427 -22.065 1.00 90.19 77 ILE A N 1
ATOM 576 C CA . ILE A 1 77 ? 7.216 9.712 -22.597 1.00 90.19 77 ILE A CA 1
ATOM 577 C C . ILE A 1 77 ? 8.363 10.723 -22.581 1.00 90.19 77 ILE A C 1
ATOM 579 O O . ILE A 1 77 ? 8.968 10.954 -21.536 1.00 90.19 77 ILE A O 1
ATOM 583 N N . GLY A 1 78 ? 8.647 11.333 -23.729 1.00 86.62 78 GLY A N 1
ATOM 584 C CA . GLY A 1 78 ? 9.723 12.308 -23.895 1.00 86.62 78 GLY A CA 1
ATOM 585 C C . GLY A 1 78 ? 10.280 12.317 -25.320 1.00 86.62 78 GLY A C 1
ATOM 586 O O . GLY A 1 78 ? 9.858 11.504 -26.145 1.00 86.62 78 GLY A O 1
ATOM 587 N N . PRO A 1 79 ? 11.204 13.240 -25.629 1.00 90.62 79 PRO A N 1
ATOM 588 C CA . PRO A 1 79 ? 12.015 13.140 -26.830 1.00 90.62 79 PRO A CA 1
ATOM 589 C C . PRO A 1 79 ? 13.067 12.044 -26.627 1.00 90.62 79 PRO A C 1
ATOM 591 O O . PRO A 1 79 ? 13.848 12.096 -25.677 1.00 90.62 79 PRO A O 1
ATOM 594 N N . PHE A 1 80 ? 13.086 11.062 -27.521 1.00 90.06 80 PHE A N 1
ATOM 595 C CA . PHE A 1 80 ? 14.067 9.983 -27.526 1.00 90.06 80 PHE A CA 1
ATOM 596 C C . PHE A 1 80 ? 14.525 9.722 -28.950 1.00 90.06 80 PHE A C 1
ATOM 598 O O . PHE A 1 80 ? 13.774 9.957 -29.898 1.00 90.06 80 PHE A O 1
ATOM 605 N N . ASP A 1 81 ? 15.741 9.209 -29.075 1.00 91.31 81 ASP A N 1
ATOM 606 C CA . ASP A 1 81 ? 16.229 8.706 -30.348 1.00 91.31 81 ASP A CA 1
ATOM 607 C C . ASP A 1 81 ? 15.437 7.455 -30.759 1.00 91.31 81 ASP A C 1
ATOM 609 O O . ASP A 1 81 ? 14.950 6.688 -29.917 1.00 91.31 81 ASP A O 1
ATOM 613 N N . GLU A 1 82 ? 15.304 7.245 -32.068 1.00 85.06 82 GLU A N 1
ATOM 614 C CA . GLU A 1 82 ? 14.697 6.035 -32.619 1.00 85.06 82 GLU A CA 1
ATOM 615 C C . GLU A 1 82 ? 15.446 4.792 -32.102 1.00 85.06 82 GLU A C 1
ATOM 617 O O . GLU A 1 82 ? 16.676 4.758 -32.065 1.00 85.06 82 GLU A O 1
ATOM 622 N N . GLY A 1 83 ? 14.706 3.786 -31.634 1.00 83.69 83 GLY A N 1
ATOM 623 C CA . GLY A 1 83 ? 15.272 2.545 -31.097 1.00 83.69 83 GLY A CA 1
ATOM 624 C C . GLY A 1 83 ? 15.779 2.593 -29.647 1.00 83.69 83 GLY A C 1
ATOM 625 O O . GLY A 1 83 ? 16.209 1.570 -29.108 1.00 83.69 83 GLY A O 1
ATOM 626 N N . ALA A 1 84 ? 15.695 3.738 -28.953 1.00 87.06 84 ALA A N 1
ATOM 627 C CA . ALA A 1 84 ? 16.215 3.897 -27.583 1.00 87.06 84 ALA A CA 1
ATOM 628 C C . ALA A 1 84 ? 15.647 2.891 -26.554 1.00 87.06 84 ALA A C 1
ATOM 630 O O . ALA A 1 84 ? 16.269 2.641 -25.517 1.00 87.06 84 ALA A O 1
ATOM 631 N N . PHE A 1 85 ? 14.485 2.293 -26.837 1.00 86.50 85 PHE A N 1
ATOM 632 C CA . PHE A 1 85 ? 13.803 1.345 -25.952 1.00 86.50 85 PHE A CA 1
ATOM 633 C C . PHE A 1 85 ? 13.467 0.005 -26.616 1.00 86.50 85 PHE A C 1
ATOM 635 O O . PHE A 1 85 ? 12.701 -0.759 -26.036 1.00 86.50 85 PHE A O 1
ATOM 642 N N . ASP A 1 86 ? 14.079 -0.340 -27.753 1.00 85.06 86 ASP A N 1
ATOM 643 C CA . ASP A 1 86 ? 13.806 -1.606 -28.461 1.00 85.06 86 ASP A CA 1
ATOM 644 C C . ASP A 1 86 ? 14.045 -2.834 -27.578 1.00 85.06 86 ASP A C 1
ATOM 646 O O . ASP A 1 86 ? 13.317 -3.814 -27.649 1.00 85.06 86 ASP A O 1
ATOM 650 N N . ARG A 1 87 ? 15.004 -2.754 -26.646 1.00 83.12 87 ARG A N 1
ATOM 651 C CA . ARG A 1 87 ? 15.263 -3.814 -25.654 1.00 83.12 87 ARG A CA 1
ATOM 652 C C . ARG A 1 87 ? 14.099 -4.082 -24.685 1.00 83.12 87 ARG A C 1
ATOM 654 O O . ARG A 1 87 ? 14.162 -5.040 -23.920 1.00 83.12 87 ARG A O 1
ATOM 661 N N . TYR A 1 88 ? 13.105 -3.197 -24.655 1.00 78.44 88 TYR A N 1
ATOM 662 C CA . TYR A 1 88 ? 11.904 -3.269 -23.822 1.00 78.44 88 TYR A CA 1
ATOM 663 C C . TYR A 1 88 ? 10.618 -3.420 -24.643 1.00 78.44 88 TYR A C 1
ATOM 665 O O . TYR A 1 88 ? 9.567 -3.681 -24.059 1.00 78.44 88 TYR A O 1
ATOM 673 N N . ALA A 1 89 ? 10.692 -3.246 -25.966 1.00 67.25 89 ALA A N 1
ATOM 674 C CA . ALA A 1 89 ? 9.616 -3.586 -26.880 1.00 67.25 89 ALA A CA 1
ATOM 675 C C . ALA A 1 89 ? 9.607 -5.115 -27.034 1.00 67.25 89 ALA A C 1
ATOM 677 O O . ALA A 1 89 ? 10.512 -5.693 -27.631 1.00 67.25 89 ALA A O 1
ATOM 678 N N . ALA A 1 90 ? 8.637 -5.762 -26.389 1.00 60.25 90 ALA A N 1
ATOM 679 C CA . ALA A 1 90 ? 8.369 -7.191 -26.541 1.00 60.25 90 ALA A CA 1
ATOM 680 C C . ALA A 1 90 ? 7.643 -7.482 -27.860 1.00 60.25 90 ALA A C 1
ATOM 682 O O . ALA A 1 90 ? 6.798 -6.645 -28.255 1.00 60.25 90 ALA A O 1
#

Sequence (90 aa):
VTEAELERAKGHLRGSLVLSAEDAGSRMNRLARQQLTTGEILSVSEIITKFDALTMDDIRRVAKDVLGSGPFGITVIGPFDEGAFDRYAA

Secondary structure (DSSP, 8-state):
--HHHHHHHHHHHHHHHHHHTSSHHHHHHHHHHHHHHTS----HHHHHHHHHT--HHHHHHHHHHHHSSSPPP----S---TTTTGGG--

pLDDT: mean 91.69, std 6.55, range [60.25, 97.75]